Protein AF-A0A2Z5PJZ4-F1 (afdb_monomer)

Organism: NCBI:txid637914

Sequence (82 aa):
MNIIYILIVGLIIGYLFKSSLEKVDLSKPTNLALLLLIFFMGVEAGKVDLNAFSTFVVSMEFSVIVMVTSLLVAVFLGGRFR

Mean predicted aligned error: 14.82 Å

Secondary structure (DSSP, 8-state):
--HHHHHHHHHHHHHHTHHHHTTS-THHHHHHHHHHHHHHHHHHGGGS---HHHHHHHHHHHHHHHHHHHHHHHHHHTTTT-

Foldseek 3Di:
DPVVVVVVVVVVVCVVCVVVCVPDDCPVVVVVVVVVVVVVVVVVCVVPVPPPVVVVVVVVVVVVVVVVVVVVCCCVVVVVVD

pLDDT: mean 77.07, std 12.47, range [48.75, 95.62]

Solvent-accessible surface area (backbone atoms only — not comparable to full-atom values): 4806 Å² total; per-residue (Å²): 130,76,62,63,59,58,52,53,52,52,51,53,52,51,60,75,41,41,84,66,50,77,78,49,76,58,66,59,63,50,51,52,50,50,51,49,46,55,50,48,51,55,55,60,44,61,80,40,94,68,53,65,67,59,54,50,52,54,52,50,55,49,49,52,52,52,51,53,49,52,50,50,50,48,44,68,73,65,54,73,86,110

Structure (mmCIF, N/CA/C/O backbone):
data_AF-A0A2Z5PJZ4-F1
#
_entry.id   AF-A0A2Z5PJZ4-F1
#
loop_
_atom_site.group_PDB
_atom_site.id
_atom_site.type_symbol
_atom_site.label_atom_id
_atom_site.label_alt_id
_atom_site.label_comp_id
_atom_site.label_asym_id
_atom_site.label_entity_id
_atom_site.label_seq_id
_atom_site.pdbx_PDB_ins_code
_atom_site.Cartn_x
_atom_site.Cartn_y
_atom_site.Cartn_z
_atom_site.occupancy
_atom_site.B_iso_or_equiv
_atom_site.auth_seq_id
_atom_site.auth_comp_id
_atom_site.auth_asym_id
_atom_site.auth_atom_id
_atom_site.pdbx_PDB_model_num
ATOM 1 N N . MET A 1 1 ? 20.957 1.433 13.866 1.00 55.62 1 MET A N 1
ATOM 2 C CA . MET A 1 1 ? 20.103 2.502 14.436 1.00 55.62 1 MET A CA 1
ATOM 3 C C . MET A 1 1 ? 19.086 1.836 15.349 1.00 55.62 1 MET A C 1
ATOM 5 O O . MET A 1 1 ? 18.414 0.921 14.892 1.00 55.62 1 MET A O 1
ATOM 9 N N . ASN A 1 2 ? 19.028 2.204 16.633 1.00 72.44 2 ASN A N 1
ATOM 10 C CA . ASN A 1 2 ? 18.163 1.535 17.613 1.00 72.44 2 ASN A CA 1
ATOM 11 C C . ASN A 1 2 ? 16.687 1.878 17.369 1.00 72.44 2 ASN A C 1
ATOM 13 O O . ASN A 1 2 ? 16.131 2.784 17.987 1.00 72.44 2 ASN A O 1
ATOM 17 N N . ILE A 1 3 ? 16.051 1.117 16.478 1.00 77.38 3 ILE A N 1
ATOM 18 C CA . ILE A 1 3 ? 14.623 1.215 16.143 1.00 77.38 3 ILE A CA 1
ATOM 19 C C . ILE A 1 3 ? 13.723 1.048 17.381 1.00 77.38 3 ILE A C 1
ATOM 21 O O . ILE A 1 3 ? 12.618 1.576 17.437 1.00 77.38 3 ILE A O 1
ATOM 25 N N . ILE A 1 4 ? 14.255 0.395 18.418 1.00 86.19 4 ILE A N 1
ATOM 26 C CA . ILE A 1 4 ? 13.640 0.213 19.734 1.00 86.19 4 ILE A CA 1
ATOM 27 C C . ILE A 1 4 ? 13.255 1.552 20.378 1.00 86.19 4 ILE A C 1
ATOM 29 O O . ILE A 1 4 ? 12.158 1.662 20.916 1.00 86.19 4 ILE A O 1
ATOM 33 N N . TYR A 1 5 ? 14.096 2.591 20.290 1.00 85.12 5 TYR A N 1
ATOM 34 C CA . TYR A 1 5 ? 13.760 3.891 20.886 1.00 85.12 5 TYR A CA 1
ATOM 35 C C . TYR A 1 5 ? 12.571 4.552 20.181 1.00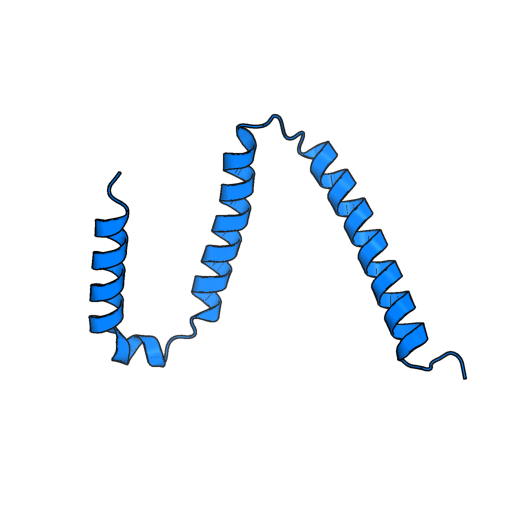 85.12 5 TYR A C 1
ATOM 37 O O . TYR A 1 5 ? 11.700 5.104 20.845 1.00 85.12 5 TYR A O 1
ATOM 45 N N . ILE A 1 6 ? 12.493 4.440 18.851 1.00 81.44 6 ILE A N 1
ATOM 46 C CA . ILE A 1 6 ? 11.382 4.979 18.050 1.00 81.44 6 ILE A CA 1
ATOM 47 C C . ILE A 1 6 ? 10.071 4.273 18.415 1.00 81.44 6 ILE A C 1
ATOM 49 O O . ILE A 1 6 ? 9.047 4.929 18.601 1.00 81.44 6 ILE A O 1
ATOM 53 N N . LEU A 1 7 ? 10.113 2.948 18.584 1.00 82.44 7 LEU A N 1
ATOM 54 C CA . LEU A 1 7 ? 8.949 2.152 18.979 1.00 82.44 7 LEU A CA 1
ATOM 55 C C . LEU A 1 7 ? 8.463 2.500 20.390 1.00 82.44 7 LEU A C 1
ATOM 57 O O . LEU A 1 7 ? 7.264 2.669 20.597 1.00 82.44 7 LEU A O 1
ATOM 61 N N . ILE A 1 8 ? 9.381 2.661 21.347 1.00 89.31 8 ILE A N 1
ATOM 62 C CA . ILE A 1 8 ? 9.042 3.039 22.726 1.00 89.31 8 ILE A CA 1
ATOM 63 C C . ILE A 1 8 ? 8.413 4.435 22.764 1.00 89.31 8 ILE A C 1
ATOM 65 O O . ILE A 1 8 ? 7.388 4.631 23.414 1.00 89.31 8 ILE A O 1
ATOM 69 N N . VAL A 1 9 ? 8.980 5.399 22.036 1.00 89.81 9 VAL A N 1
ATOM 70 C CA . VAL A 1 9 ? 8.432 6.760 21.958 1.00 89.81 9 VAL A CA 1
ATOM 71 C C . VAL A 1 9 ? 7.038 6.752 21.325 1.00 89.81 9 VAL A C 1
ATOM 73 O O . VAL A 1 9 ? 6.118 7.356 21.875 1.00 89.81 9 VAL A O 1
ATOM 76 N N . GLY A 1 10 ? 6.849 6.018 20.224 1.00 84.06 10 GLY A N 1
ATOM 77 C CA . GLY A 1 10 ? 5.543 5.868 19.579 1.00 84.06 10 GLY A CA 1
ATOM 78 C C . GLY A 1 10 ? 4.492 5.239 20.499 1.00 84.06 10 GLY A C 1
ATOM 79 O O . GLY A 1 10 ? 3.358 5.713 20.549 1.00 84.06 10 GLY A O 1
ATOM 80 N N . LEU A 1 11 ? 4.880 4.230 21.285 1.00 85.25 11 LEU A N 1
ATOM 81 C CA . LEU A 1 11 ? 4.009 3.583 22.267 1.00 85.25 11 LEU A CA 1
ATOM 82 C C . LEU A 1 11 ? 3.570 4.558 23.370 1.00 85.25 11 LEU A C 1
ATOM 84 O O . LEU A 1 11 ? 2.386 4.627 23.695 1.00 85.25 11 LEU A O 1
ATOM 88 N N . ILE A 1 12 ? 4.508 5.331 23.927 1.00 89.81 12 ILE A N 1
ATOM 89 C CA . ILE A 1 12 ? 4.228 6.300 24.997 1.00 89.81 12 ILE A CA 1
ATOM 90 C C . ILE A 1 12 ? 3.282 7.395 24.494 1.00 89.81 12 ILE A C 1
ATOM 92 O O . ILE A 1 12 ? 2.303 7.724 25.165 1.00 89.81 12 ILE A O 1
ATOM 96 N N . ILE A 1 13 ? 3.534 7.926 23.295 1.00 86.62 13 ILE A N 1
ATOM 97 C CA . ILE A 1 13 ? 2.677 8.942 22.673 1.00 86.62 13 ILE A CA 1
ATOM 98 C C . ILE A 1 13 ? 1.280 8.368 22.406 1.00 86.62 13 ILE A C 1
ATOM 100 O O . ILE A 1 13 ? 0.283 8.988 22.773 1.00 86.62 13 ILE A O 1
ATOM 104 N N . GLY A 1 14 ? 1.187 7.165 21.835 1.00 82.31 14 GLY A N 1
ATOM 105 C CA . GLY A 1 14 ? -0.096 6.501 21.591 1.00 82.31 14 GLY A CA 1
ATOM 106 C C . GLY A 1 14 ? -0.897 6.262 22.873 1.00 82.31 14 GLY A C 1
ATOM 107 O O . GLY A 1 14 ? -2.114 6.439 22.883 1.00 82.31 14 GLY A O 1
ATOM 108 N N . TYR A 1 15 ? -0.221 5.930 23.976 1.00 84.38 15 TYR A N 1
ATOM 109 C CA . TYR A 1 15 ? -0.859 5.738 25.276 1.00 84.38 15 TYR A CA 1
ATOM 110 C C . TYR A 1 15 ? -1.372 7.054 25.881 1.00 84.38 15 TYR A C 1
ATOM 112 O O . TYR A 1 15 ?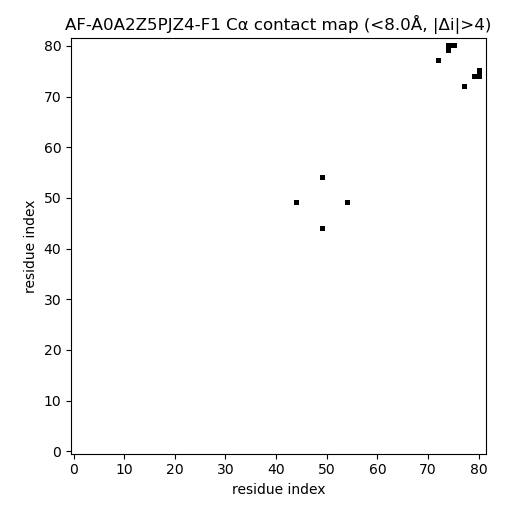 -2.505 7.106 26.357 1.00 84.38 15 TYR A O 1
ATOM 120 N N . LEU A 1 16 ? -0.580 8.131 25.814 1.00 84.69 16 LEU A N 1
ATOM 121 C CA . LEU A 1 16 ? -0.965 9.455 26.321 1.00 84.69 16 LEU A CA 1
ATOM 122 C C . LEU A 1 16 ? -2.155 10.051 25.559 1.00 84.69 16 LEU A C 1
ATOM 124 O O . LEU A 1 16 ? -3.041 10.654 26.161 1.00 84.69 16 LEU A O 1
ATOM 128 N N . PHE A 1 17 ? -2.200 9.853 24.242 1.00 82.62 17 PHE A N 1
ATOM 129 C CA . PHE A 1 17 ? -3.246 10.402 23.377 1.00 82.62 17 PHE A CA 1
ATOM 130 C C . PHE A 1 17 ? -4.395 9.425 23.098 1.00 82.62 17 PHE A C 1
ATOM 132 O O . PHE A 1 17 ? -5.277 9.742 22.297 1.00 82.62 17 PHE A O 1
ATOM 139 N N . LYS A 1 18 ? -4.439 8.275 23.787 1.00 73.69 18 LYS A N 1
ATOM 140 C CA . LYS A 1 18 ? -5.435 7.208 23.589 1.00 73.69 18 LYS A CA 1
ATOM 141 C C . LYS A 1 18 ? -6.879 7.727 23.568 1.00 73.69 18 LYS A C 1
ATOM 143 O O . LYS A 1 18 ? -7.637 7.372 22.676 1.00 73.69 18 LYS A O 1
ATOM 148 N N . SER A 1 19 ? -7.227 8.614 24.504 1.00 72.25 19 SER A N 1
ATOM 149 C CA . SER A 1 19 ? -8.579 9.190 24.636 1.00 72.25 19 SER A CA 1
ATOM 150 C C . SER A 1 19 ? -8.973 10.120 23.474 1.00 72.25 19 SER A C 1
ATOM 152 O O . SER A 1 19 ? -10.142 10.223 23.112 1.00 72.25 19 SER A O 1
ATOM 154 N N . SER A 1 20 ? -7.994 10.783 22.848 1.00 67.06 20 SER A N 1
ATOM 155 C CA . SER A 1 20 ? -8.229 11.678 21.706 1.00 67.06 20 SER A CA 1
ATOM 156 C C . SER A 1 20 ? -8.241 10.913 20.375 1.00 67.06 20 SER A C 1
ATOM 158 O O . SER A 1 20 ? -9.025 11.222 19.482 1.00 67.06 20 SER A O 1
ATOM 160 N N . LEU A 1 21 ? -7.415 9.866 20.264 1.00 65.75 21 LEU A N 1
ATOM 161 C CA . LEU A 1 21 ? -7.282 9.017 19.075 1.00 65.75 21 LEU A CA 1
ATOM 162 C C . LEU A 1 21 ? -8.489 8.103 18.836 1.00 65.75 21 LEU A C 1
ATOM 164 O O . LEU A 1 21 ? -8.754 7.757 17.691 1.00 65.75 21 LEU A O 1
ATOM 168 N N . GLU A 1 22 ? -9.246 7.751 19.877 1.00 64.88 22 GLU A N 1
ATOM 169 C CA . GLU A 1 22 ? -10.424 6.873 19.772 1.00 64.88 22 GLU A CA 1
ATOM 170 C C . GLU A 1 22 ? -11.535 7.453 18.873 1.00 64.88 22 GLU A C 1
ATOM 172 O O . GLU A 1 22 ? -12.345 6.715 18.319 1.00 64.88 22 GLU A O 1
ATOM 177 N N . LYS A 1 23 ? -11.554 8.782 18.692 1.00 67.62 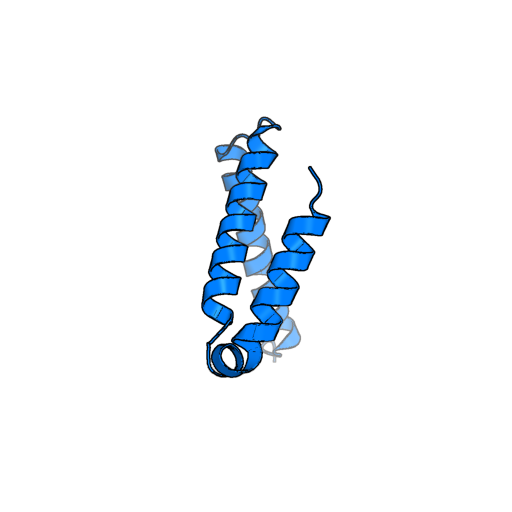23 LYS A N 1
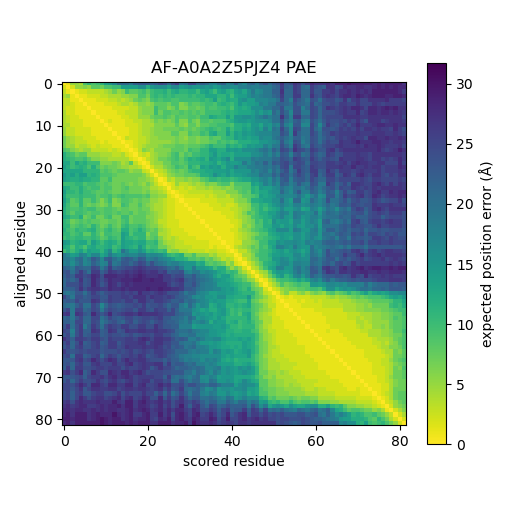ATOM 178 C CA . LYS A 1 23 ? -12.502 9.498 17.818 1.00 67.62 23 LYS A CA 1
ATOM 179 C C . LYS A 1 23 ? -11.923 9.865 16.451 1.00 67.62 23 LYS A C 1
ATOM 181 O O . LYS A 1 23 ? -12.640 10.417 15.617 1.00 67.62 23 LYS A O 1
ATOM 186 N N . VAL A 1 24 ? -10.633 9.622 16.227 1.00 72.06 24 VAL A N 1
ATOM 187 C CA . VAL A 1 24 ? -9.950 9.975 14.981 1.00 72.06 24 VAL A CA 1
ATOM 188 C C . VAL A 1 24 ? -10.019 8.786 14.037 1.00 72.06 24 VAL A C 1
ATOM 190 O O . VAL A 1 24 ? -9.606 7.682 14.377 1.00 72.06 24 VAL A O 1
ATOM 193 N N . ASP A 1 25 ? -10.517 9.020 12.826 1.00 74.62 25 ASP A N 1
ATOM 194 C CA . ASP A 1 25 ? -10.498 8.020 11.765 1.00 74.62 25 ASP A CA 1
ATOM 195 C C . ASP A 1 25 ? -9.049 7.727 11.345 1.00 74.62 25 ASP A C 1
ATOM 197 O O . ASP A 1 25 ? -8.432 8.471 10.575 1.00 74.62 25 ASP A O 1
ATOM 201 N N . LEU A 1 26 ? -8.504 6.631 11.875 1.00 77.31 26 LEU A N 1
ATOM 202 C CA . LEU A 1 26 ? -7.163 6.149 11.555 1.00 77.31 26 LEU A CA 1
ATOM 203 C C . LEU A 1 26 ? -7.030 5.681 10.098 1.00 77.31 26 LEU A C 1
ATOM 205 O O . LEU A 1 26 ? -5.908 5.567 9.608 1.00 77.31 26 LEU A O 1
ATOM 209 N N . SER A 1 27 ? -8.129 5.491 9.363 1.00 79.38 27 SER A N 1
ATOM 210 C CA . SER A 1 27 ? -8.089 5.025 7.971 1.00 79.38 27 SER A CA 1
ATOM 211 C C . SER A 1 27 ? -7.292 5.970 7.072 1.00 79.38 27 SER A C 1
ATOM 213 O O . SER A 1 27 ? -6.543 5.524 6.204 1.00 79.38 27 SER A O 1
ATOM 215 N N . LYS A 1 28 ? -7.398 7.286 7.300 1.00 82.31 28 LYS A N 1
ATOM 216 C CA . LYS A 1 28 ? -6.677 8.305 6.520 1.00 82.31 28 LYS A CA 1
ATOM 217 C C . LYS A 1 28 ? -5.157 8.261 6.733 1.00 82.31 28 LYS A C 1
ATOM 219 O O . LYS A 1 28 ? -4.446 8.111 5.738 1.00 82.31 28 LYS A O 1
ATOM 224 N N . PRO A 1 29 ? -4.626 8.373 7.968 1.00 82.69 29 PRO A N 1
ATOM 225 C CA . PRO A 1 29 ? -3.186 8.284 8.198 1.00 82.69 29 PRO A CA 1
ATOM 226 C C . PRO A 1 29 ? -2.620 6.902 7.854 1.00 82.69 29 PRO A C 1
ATOM 228 O O . PRO A 1 29 ? -1.510 6.831 7.334 1.00 82.69 29 PRO A O 1
ATOM 231 N N . THR A 1 30 ? -3.378 5.817 8.049 1.00 82.06 30 THR A N 1
ATOM 232 C CA . THR A 1 30 ? -2.950 4.471 7.644 1.00 82.06 30 THR A CA 1
ATOM 233 C C . THR A 1 30 ? -2.843 4.343 6.128 1.00 82.06 30 THR A C 1
ATOM 235 O O . THR A 1 30 ? -1.812 3.888 5.644 1.00 82.06 30 THR A O 1
ATOM 238 N N . ASN A 1 31 ? -3.834 4.802 5.356 1.00 81.31 31 ASN A N 1
ATOM 239 C CA . ASN A 1 31 ? -3.742 4.792 3.892 1.00 81.31 31 ASN A CA 1
ATOM 240 C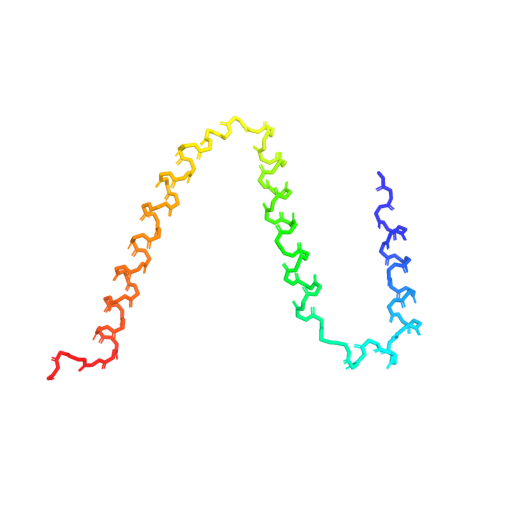 C . ASN A 1 31 ? -2.585 5.654 3.378 1.00 81.31 31 ASN A C 1
ATOM 242 O O . ASN A 1 31 ? -1.891 5.256 2.447 1.00 81.31 31 ASN A O 1
ATOM 246 N N . LEU A 1 32 ? -2.340 6.809 4.000 1.00 85.69 32 LEU A N 1
ATOM 247 C CA . LEU A 1 32 ? -1.212 7.669 3.649 1.00 85.69 32 LEU A CA 1
ATOM 248 C C . LEU A 1 32 ? 0.135 6.992 3.953 1.00 85.69 32 LEU A C 1
ATOM 250 O O . LEU A 1 32 ? 1.043 7.040 3.126 1.00 85.69 32 LEU A O 1
ATOM 254 N N . ALA A 1 33 ? 0.245 6.308 5.095 1.00 85.00 33 ALA A N 1
ATOM 255 C CA . ALA A 1 33 ? 1.417 5.510 5.443 1.00 85.00 33 ALA A CA 1
ATOM 256 C C . ALA A 1 33 ? 1.620 4.331 4.480 1.00 85.00 33 ALA A C 1
ATOM 258 O O . ALA A 1 33 ? 2.749 4.077 4.076 1.00 85.00 33 ALA A O 1
ATOM 259 N N . LEU A 1 34 ? 0.548 3.650 4.063 1.00 80.25 34 LEU A N 1
ATOM 260 C CA . LEU A 1 34 ? 0.609 2.575 3.068 1.00 80.25 34 LEU A CA 1
ATOM 261 C C . LEU A 1 34 ? 1.066 3.092 1.700 1.00 80.25 34 LEU A C 1
ATOM 263 O O . LEU A 1 34 ? 1.891 2.456 1.054 1.00 80.25 34 LEU A O 1
ATOM 267 N N . LEU A 1 35 ? 0.583 4.261 1.277 1.00 79.75 35 LEU A N 1
ATOM 268 C CA . LEU A 1 35 ? 0.979 4.880 0.013 1.00 79.75 35 LEU A CA 1
ATOM 269 C C . LEU A 1 35 ? 2.458 5.290 0.041 1.00 79.75 35 LEU A C 1
ATOM 271 O O . LEU A 1 35 ? 3.198 4.991 -0.896 1.00 79.75 35 LEU A O 1
ATOM 275 N N . LEU A 1 36 ? 2.909 5.886 1.149 1.00 76.69 36 LEU A N 1
ATOM 276 C CA . LEU A 1 36 ? 4.324 6.175 1.392 1.00 76.69 36 LEU A CA 1
ATOM 277 C C . LEU A 1 36 ? 5.172 4.903 1.441 1.00 76.69 36 LEU A C 1
ATOM 279 O O . LEU A 1 36 ? 6.271 4.902 0.904 1.00 76.69 36 LEU A O 1
ATOM 283 N N . LEU A 1 37 ? 4.676 3.818 2.036 1.00 77.00 37 LEU A N 1
ATOM 284 C CA . LEU A 1 37 ? 5.383 2.541 2.111 1.00 77.00 37 LEU A CA 1
ATOM 285 C C . LEU A 1 37 ? 5.524 1.899 0.731 1.00 77.00 37 LEU A C 1
ATOM 287 O O . LEU A 1 37 ? 6.617 1.472 0.391 1.00 77.00 37 LEU A O 1
ATOM 291 N N . ILE A 1 38 ? 4.471 1.879 -0.090 1.00 74.69 38 ILE A N 1
ATOM 292 C CA . ILE A 1 38 ? 4.540 1.386 -1.476 1.00 74.69 38 ILE A CA 1
ATOM 293 C C . ILE A 1 38 ? 5.527 2.231 -2.288 1.00 74.69 38 ILE A C 1
ATOM 295 O O . ILE A 1 38 ? 6.349 1.686 -3.024 1.00 74.69 38 ILE A O 1
ATOM 299 N N . PHE A 1 39 ? 5.492 3.555 -2.120 1.00 72.44 39 PHE A N 1
ATOM 300 C CA . PHE A 1 39 ? 6.424 4.460 -2.785 1.00 72.44 39 PHE A CA 1
ATOM 301 C C . PHE A 1 39 ? 7.868 4.220 -2.332 1.00 72.44 39 PHE A C 1
ATOM 303 O O . PHE A 1 39 ? 8.742 4.027 -3.170 1.00 72.44 39 PHE A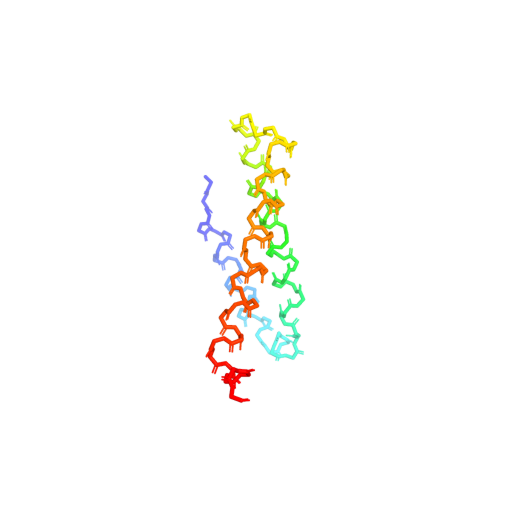 O 1
ATOM 310 N N . PHE A 1 40 ? 8.128 4.162 -1.023 1.00 69.94 40 PHE A N 1
ATOM 311 C CA . PHE A 1 40 ? 9.463 3.916 -0.479 1.00 69.94 40 PHE A CA 1
ATOM 312 C C . PHE A 1 40 ? 9.976 2.514 -0.773 1.00 69.94 40 PHE A C 1
ATOM 314 O O . PHE A 1 40 ? 11.158 2.370 -1.045 1.00 69.94 40 PHE A O 1
ATOM 321 N N . MET A 1 41 ? 9.113 1.503 -0.806 1.00 68.44 41 MET A N 1
ATOM 322 C CA . MET A 1 41 ? 9.481 0.163 -1.253 1.00 68.44 41 MET A CA 1
ATOM 323 C C . MET A 1 41 ? 9.860 0.176 -2.739 1.00 68.44 41 MET A C 1
ATOM 325 O O . MET A 1 41 ? 10.836 -0.460 -3.118 1.00 68.44 41 MET A O 1
ATOM 329 N N . GLY A 1 42 ? 9.167 0.962 -3.571 1.00 59.88 42 GLY A N 1
ATOM 330 C CA . GLY A 1 42 ? 9.566 1.227 -4.958 1.00 59.88 42 GLY A CA 1
ATOM 331 C C . GLY A 1 42 ? 10.886 2.004 -5.090 1.00 59.88 42 GLY A C 1
ATOM 332 O O . GLY A 1 42 ? 11.666 1.729 -5.996 1.00 59.88 42 GLY A O 1
ATOM 333 N N . VAL A 1 43 ? 11.172 2.935 -4.173 1.00 55.72 43 VAL A N 1
ATOM 334 C CA . VAL A 1 43 ? 12.423 3.721 -4.122 1.00 55.72 43 VAL A CA 1
ATOM 335 C C . VAL A 1 43 ? 13.603 2.885 -3.619 1.00 55.72 43 VAL A C 1
ATOM 337 O O . VAL A 1 43 ? 14.704 2.985 -4.151 1.00 55.72 43 VAL A O 1
ATOM 340 N N . GLU A 1 44 ? 13.391 2.029 -2.623 1.00 54.62 44 GLU A N 1
ATOM 341 C CA . GLU A 1 44 ? 14.397 1.101 -2.104 1.00 54.62 44 GLU A CA 1
ATOM 342 C C . GLU A 1 44 ? 14.669 -0.024 -3.110 1.00 54.62 44 GLU A C 1
ATOM 344 O O . GLU A 1 44 ? 15.817 -0.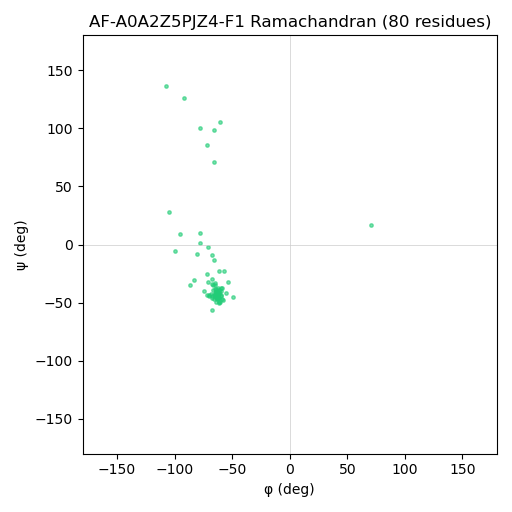429 -3.297 1.00 54.62 44 GLU A O 1
ATOM 349 N N . ALA A 1 45 ? 13.645 -0.422 -3.871 1.00 51.44 45 ALA A N 1
ATOM 350 C CA . ALA A 1 45 ? 13.799 -1.248 -5.057 1.00 51.44 45 ALA A CA 1
ATOM 351 C C . ALA A 1 45 ? 14.531 -0.537 -6.211 1.00 51.44 45 ALA A C 1
ATOM 353 O O . ALA A 1 45 ? 14.947 -1.218 -7.134 1.00 51.44 45 ALA A O 1
ATOM 354 N N . GLY A 1 46 ? 14.789 0.775 -6.130 1.00 48.75 46 GLY A N 1
ATOM 355 C CA . GLY A 1 46 ? 15.737 1.498 -6.988 1.00 48.75 46 GLY A CA 1
ATOM 356 C C . GLY A 1 46 ? 17.217 1.182 -6.709 1.00 48.75 46 GLY A C 1
ATOM 357 O O . GLY A 1 46 ? 18.090 1.692 -7.405 1.00 48.75 46 GLY A O 1
ATOM 358 N N . LYS A 1 47 ? 17.527 0.336 -5.711 1.00 52.25 47 LYS A N 1
ATOM 359 C CA . LYS A 1 47 ? 18.828 -0.361 -5.607 1.00 52.25 47 LYS A CA 1
ATOM 360 C C . LYS A 1 47 ? 18.922 -1.597 -6.508 1.00 52.25 47 LYS A C 1
ATOM 362 O O . LYS A 1 47 ? 19.995 -2.183 -6.623 1.00 52.25 47 LYS A O 1
ATOM 367 N N . VAL A 1 48 ? 17.815 -1.993 -7.124 1.00 56.12 48 VAL A N 1
ATOM 368 C CA . VAL A 1 48 ? 17.761 -2.920 -8.251 1.00 56.12 48 VAL A CA 1
ATOM 369 C C . VAL A 1 48 ? 17.418 -2.058 -9.464 1.00 56.12 48 VAL A C 1
ATOM 371 O O . VAL A 1 48 ? 16.573 -1.176 -9.353 1.00 56.12 48 VAL A O 1
ATOM 374 N N . ASP A 1 49 ? 18.068 -2.257 -10.609 1.00 56.91 49 ASP A N 1
ATOM 375 C CA . ASP A 1 49 ? 17.751 -1.540 -11.853 1.00 56.91 49 ASP A CA 1
ATOM 376 C C . ASP A 1 49 ? 16.345 -1.925 -12.358 1.00 56.91 49 ASP A C 1
ATOM 378 O O . ASP A 1 49 ? 16.169 -2.661 -13.331 1.00 56.91 49 ASP A O 1
ATOM 382 N N . LEU A 1 50 ? 15.298 -1.482 -11.663 1.00 55.88 50 LEU A N 1
ATOM 383 C CA . LEU A 1 50 ? 13.922 -1.683 -12.068 1.00 55.88 50 LEU A CA 1
ATOM 384 C C . LEU A 1 50 ? 13.610 -0.677 -13.165 1.00 55.88 50 LEU A C 1
ATOM 386 O O . LEU A 1 50 ? 13.328 0.496 -12.922 1.00 55.88 50 LEU A O 1
ATOM 390 N N . ASN A 1 51 ? 13.648 -1.161 -14.402 1.00 71.94 51 ASN A N 1
ATOM 391 C CA . ASN A 1 51 ? 13.161 -0.412 -15.545 1.00 71.94 51 ASN A CA 1
ATOM 392 C C . ASN A 1 51 ? 11.662 -0.121 -15.350 1.00 71.94 51 ASN A C 1
ATOM 394 O O . ASN A 1 51 ? 10.827 -1.013 -15.506 1.00 71.94 51 ASN A O 1
ATOM 398 N N . ALA A 1 52 ? 11.325 1.131 -15.025 1.00 66.88 52 ALA A N 1
ATOM 399 C CA . ALA A 1 52 ? 9.956 1.571 -14.753 1.00 66.88 52 ALA A CA 1
ATOM 400 C C . ALA A 1 52 ? 8.978 1.222 -15.888 1.00 66.88 52 ALA A C 1
ATOM 402 O O . ALA A 1 52 ? 7.819 0.905 -15.627 1.00 66.88 52 ALA A O 1
ATOM 403 N N . PHE A 1 53 ? 9.454 1.218 -17.137 1.00 74.00 53 PHE A N 1
ATOM 404 C CA . PHE A 1 53 ? 8.659 0.816 -18.292 1.00 74.00 53 PHE A CA 1
ATOM 405 C C . PHE A 1 53 ? 8.334 -0.684 -18.269 1.00 74.00 53 PHE A C 1
ATOM 407 O O . PHE A 1 53 ? 7.190 -1.064 -18.492 1.00 74.00 53 PHE A O 1
ATOM 414 N N . SER A 1 54 ? 9.307 -1.532 -17.922 1.00 74.94 54 SER A N 1
ATOM 415 C CA . SER A 1 54 ? 9.096 -2.979 -17.764 1.00 74.94 54 SER A CA 1
ATOM 416 C C . SER A 1 54 ? 8.097 -3.275 -16.643 1.00 74.94 54 SER A C 1
ATOM 418 O O . SER A 1 54 ? 7.134 -4.013 -16.836 1.00 74.94 54 SER A O 1
ATOM 420 N N . THR A 1 55 ? 8.257 -2.622 -15.491 1.00 76.50 55 THR A N 1
ATOM 421 C CA . THR A 1 55 ? 7.335 -2.770 -14.356 1.00 76.50 55 THR A CA 1
ATOM 422 C C . THR A 1 55 ? 5.917 -2.315 -14.712 1.00 76.50 55 THR A C 1
ATOM 424 O O . THR A 1 55 ? 4.940 -2.974 -14.352 1.00 76.50 55 THR A O 1
ATOM 427 N N . PHE A 1 56 ? 5.783 -1.215 -15.457 1.00 73.19 56 PHE A N 1
ATOM 428 C CA . PHE A 1 56 ? 4.493 -0.747 -15.958 1.00 73.19 56 PHE A CA 1
ATOM 429 C C . PHE A 1 56 ? 3.836 -1.771 -16.895 1.00 73.19 56 PHE A C 1
ATOM 431 O O . PHE A 1 56 ? 2.673 -2.109 -16.699 1.00 73.19 56 PHE A O 1
ATOM 438 N N . VAL A 1 57 ? 4.583 -2.332 -17.848 1.00 83.00 57 VAL A N 1
ATOM 439 C CA . VAL A 1 57 ? 4.067 -3.360 -18.766 1.00 83.00 57 VAL A CA 1
ATOM 440 C C . VAL A 1 57 ? 3.610 -4.607 -18.002 1.00 83.00 57 VAL A C 1
ATOM 442 O O . VAL A 1 57 ? 2.468 -5.030 -18.165 1.00 83.00 57 VAL A O 1
ATOM 445 N N . VAL A 1 58 ? 4.437 -5.136 -17.095 1.00 82.19 58 VAL A N 1
ATOM 446 C CA . VAL A 1 58 ? 4.102 -6.333 -16.299 1.00 82.19 58 VAL A CA 1
ATOM 447 C C . VAL A 1 58 ? 2.879 -6.094 -15.408 1.00 82.19 58 VAL A C 1
ATOM 449 O O . VAL A 1 58 ? 1.992 -6.942 -15.318 1.00 82.19 58 VAL A O 1
ATOM 452 N N . SER A 1 59 ? 2.789 -4.929 -14.760 1.00 75.06 59 SER A N 1
ATOM 453 C CA . SER A 1 59 ? 1.619 -4.585 -13.941 1.00 75.06 59 SER A CA 1
ATOM 454 C C . SER A 1 59 ? 0.344 -4.414 -14.773 1.00 75.06 59 SER A C 1
ATOM 456 O O . SER A 1 59 ? -0.735 -4.805 -14.322 1.00 75.06 59 SER A O 1
ATOM 458 N N . MET A 1 60 ? 0.453 -3.896 -15.998 1.00 88.62 60 MET A N 1
ATOM 459 C CA . MET A 1 60 ? -0.672 -3.776 -16.921 1.00 88.62 60 MET A CA 1
ATOM 460 C C . MET A 1 60 ? -1.166 -5.151 -17.383 1.00 88.62 60 MET A C 1
ATOM 462 O O . MET A 1 60 ? -2.366 -5.412 -17.314 1.00 88.62 60 MET A O 1
ATOM 466 N N . GLU A 1 61 ? -0.263 -6.058 -17.761 1.00 91.12 61 GLU A N 1
ATOM 467 C CA . GLU A 1 61 ? -0.598 -7.449 -18.095 1.00 91.12 61 GLU A CA 1
ATOM 468 C C . GLU A 1 61 ? -1.296 -8.155 -16.929 1.00 91.12 61 GLU A C 1
ATOM 470 O O . GLU A 1 61 ? -2.366 -8.748 -17.093 1.00 91.12 61 GLU A O 1
ATOM 475 N N . PHE A 1 62 ? -0.737 -8.023 -15.725 1.00 90.81 62 PHE A N 1
ATOM 476 C CA . PHE A 1 62 ? -1.305 -8.620 -14.522 1.00 90.81 62 PHE A CA 1
ATOM 477 C C . PHE A 1 62 ? -2.706 -8.072 -14.214 1.00 90.81 62 PHE A C 1
ATOM 479 O O . PHE A 1 62 ? -3.617 -8.835 -13.897 1.00 90.81 62 PHE A O 1
ATOM 486 N N . SER A 1 63 ? -2.911 -6.763 -14.372 1.00 91.38 63 SER A N 1
ATOM 487 C CA . SER A 1 63 ? -4.212 -6.113 -14.188 1.00 91.38 63 SER A CA 1
ATOM 488 C C . SER A 1 63 ? -5.280 -6.667 -15.138 1.00 91.38 63 SER A C 1
ATOM 490 O O . SER A 1 63 ? -6.392 -6.983 -14.705 1.00 91.38 63 SER A O 1
ATOM 492 N N . VAL A 1 64 ? -4.939 -6.871 -16.417 1.00 95.62 64 VAL A N 1
ATOM 493 C CA . VAL A 1 64 ? -5.858 -7.477 -17.395 1.00 95.62 64 VAL A CA 1
ATOM 494 C C . VAL A 1 64 ? -6.206 -8.912 -17.003 1.00 95.62 64 VAL A C 1
ATOM 496 O O . VAL A 1 64 ? -7.385 -9.269 -16.995 1.00 95.62 64 VAL A O 1
ATOM 499 N N . ILE A 1 65 ? -5.214 -9.721 -16.619 1.00 95.44 65 ILE A N 1
ATOM 500 C CA . ILE A 1 65 ? -5.435 -11.107 -16.180 1.00 95.44 65 ILE A CA 1
ATOM 501 C C . ILE A 1 65 ? -6.375 -11.144 -14.973 1.00 95.44 65 ILE A C 1
ATOM 503 O O . ILE A 1 65 ? -7.333 -11.919 -14.963 1.00 95.44 65 ILE A O 1
ATOM 507 N N . VAL A 1 66 ? -6.145 -10.292 -13.974 1.00 94.44 66 VAL A N 1
ATOM 508 C CA . VAL A 1 66 ? -6.979 -10.222 -12.769 1.00 94.44 66 VAL A CA 1
ATOM 509 C C . VAL A 1 66 ? -8.401 -9.785 -13.105 1.00 94.44 66 VAL A C 1
ATOM 511 O O . VAL A 1 66 ? -9.346 -10.389 -12.597 1.00 94.44 66 VAL A O 1
ATOM 514 N N . MET A 1 67 ? -8.583 -8.794 -13.982 1.00 93.31 67 MET A N 1
ATOM 515 C CA . MET A 1 67 ? -9.913 -8.360 -14.419 1.00 93.31 67 MET A CA 1
ATOM 516 C C . MET A 1 67 ? -10.672 -9.481 -15.129 1.00 93.31 67 MET A C 1
ATOM 518 O O . MET A 1 67 ? -11.805 -9.782 -14.755 1.00 93.31 67 MET A O 1
ATOM 522 N N . VAL A 1 68 ? -10.046 -10.139 -16.108 1.00 95.62 68 VAL A N 1
ATOM 523 C CA . VAL A 1 68 ? -10.665 -11.249 -16.849 1.00 95.62 68 VAL A CA 1
ATOM 524 C C . VAL A 1 68 ? -10.994 -12.403 -15.911 1.00 95.62 68 VAL A C 1
ATOM 526 O O . VAL A 1 68 ? -12.110 -12.914 -15.933 1.00 95.62 68 VAL A O 1
ATOM 529 N N . THR A 1 69 ? -10.060 -12.776 -15.038 1.00 93.00 69 THR A N 1
ATOM 530 C CA . THR A 1 69 ? -10.262 -13.857 -14.067 1.00 93.00 69 THR A CA 1
ATOM 531 C C . THR A 1 69 ? -11.400 -13.527 -13.110 1.00 93.00 69 THR A C 1
ATOM 533 O O . THR A 1 69 ? -12.270 -14.361 -12.888 1.00 93.00 69 THR A O 1
ATOM 536 N N . SER A 1 70 ? -11.455 -12.298 -12.595 1.00 89.81 70 SER A N 1
ATOM 537 C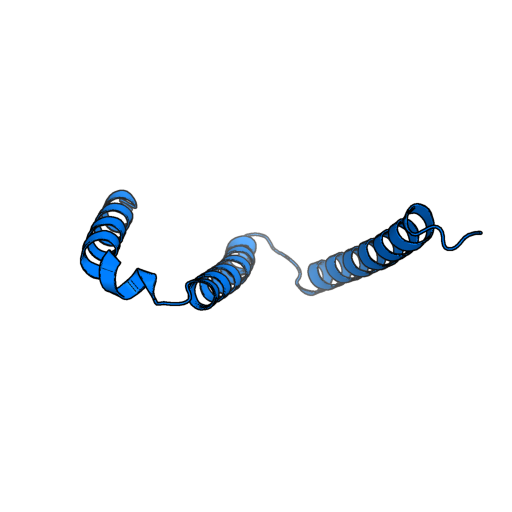 CA . SER A 1 70 ? -12.528 -11.854 -11.702 1.00 89.81 70 SER A CA 1
ATOM 538 C C . SER A 1 70 ? -13.888 -11.878 -12.394 1.00 89.81 70 SER A C 1
ATOM 540 O O . SER A 1 70 ? -14.864 -12.334 -11.803 1.00 89.81 70 SER A O 1
ATOM 542 N N . LEU A 1 71 ? -13.959 -11.451 -13.659 1.00 92.25 71 LEU A N 1
ATOM 543 C CA . LEU A 1 71 ? -15.181 -11.523 -14.461 1.00 92.25 71 LEU A CA 1
ATOM 544 C C . LEU A 1 71 ? -15.605 -12.972 -14.720 1.00 92.25 71 LEU A C 1
ATOM 546 O O . LEU A 1 71 ? -16.775 -13.297 -14.540 1.00 92.25 71 LEU A O 1
ATOM 550 N N . LEU A 1 72 ? -14.671 -13.853 -15.087 1.00 91.19 72 LEU A N 1
ATOM 551 C CA . LEU A 1 72 ? -14.949 -15.277 -15.282 1.00 91.19 72 LEU A CA 1
ATOM 552 C C . LEU A 1 72 ? -15.466 -15.911 -13.993 1.00 91.19 72 LEU A C 1
ATOM 554 O O . LEU A 1 72 ? -16.511 -16.552 -14.004 1.00 91.19 72 LEU A O 1
ATOM 558 N N . VAL A 1 73 ? -14.783 -15.683 -12.873 1.00 90.69 73 VAL A N 1
ATOM 559 C CA . VAL A 1 73 ? -15.188 -16.183 -11.556 1.00 90.69 73 VAL A CA 1
ATOM 560 C C . VAL A 1 73 ? -16.572 -15.656 -11.179 1.00 90.69 73 VAL A C 1
ATOM 562 O O . VAL A 1 73 ? -17.419 -16.437 -10.754 1.00 90.69 73 VAL A O 1
ATOM 565 N N . ALA A 1 74 ? -16.845 -14.367 -11.391 1.00 88.62 74 ALA A N 1
ATOM 566 C CA . ALA A 1 74 ? -18.156 -13.780 -11.133 1.00 88.62 74 ALA A CA 1
ATOM 567 C C . ALA A 1 74 ? -19.257 -14.396 -12.010 1.00 88.62 74 ALA A C 1
ATOM 569 O O . ALA A 1 74 ? -20.367 -14.614 -11.534 1.00 88.62 74 ALA A O 1
ATOM 570 N N . VAL A 1 75 ? -18.964 -14.717 -13.271 1.00 87.75 75 VAL A N 1
ATOM 571 C CA . VAL A 1 75 ? -19.917 -15.362 -14.184 1.00 87.75 75 VAL A CA 1
ATOM 572 C C . VAL A 1 75 ? -20.156 -16.830 -13.809 1.00 87.75 75 VAL A C 1
ATOM 574 O O . VAL A 1 75 ? -21.310 -17.259 -13.768 1.00 87.75 75 VAL A O 1
ATOM 577 N N . PHE A 1 76 ? -19.101 -17.585 -13.488 1.00 85.44 76 PHE A N 1
ATOM 578 C CA . PHE A 1 76 ? -19.194 -18.999 -13.109 1.00 85.44 76 PHE A CA 1
ATOM 579 C C . PHE A 1 76 ? -19.845 -19.204 -11.735 1.00 85.44 76 PHE A C 1
ATOM 581 O O . PHE A 1 76 ? -20.704 -20.071 -11.597 1.00 85.44 76 PHE A O 1
ATOM 588 N N . LEU A 1 77 ? -19.479 -18.408 -10.725 1.00 83.31 77 LEU A N 1
ATOM 589 C CA . LEU A 1 77 ? -20.041 -18.511 -9.371 1.00 83.31 77 LEU A CA 1
ATOM 590 C C . LEU A 1 77 ? -21.374 -17.768 -9.224 1.00 83.31 77 LEU A C 1
ATOM 592 O O . LEU A 1 77 ? -22.226 -18.193 -8.451 1.00 83.31 77 LEU A O 1
ATOM 596 N N . GLY A 1 78 ? -21.578 -16.679 -9.969 1.00 71.56 78 GLY A N 1
ATOM 597 C CA . GLY A 1 78 ? -22.803 -15.873 -9.940 1.00 71.56 78 GLY A CA 1
ATOM 598 C C . GLY A 1 78 ? -23.983 -16.473 -10.710 1.00 71.56 78 GLY A C 1
ATOM 599 O O . GLY A 1 78 ? -25.042 -15.855 -10.769 1.00 71.56 78 GLY A O 1
ATOM 600 N N . GLY A 1 79 ? -23.826 -17.659 -11.310 1.00 63.22 79 GLY A N 1
ATOM 601 C CA . GLY A 1 79 ? -24.935 -18.440 -11.869 1.00 63.22 79 GLY A CA 1
ATOM 602 C C . GLY A 1 79 ? -25.574 -17.874 -13.140 1.00 63.22 79 GLY A C 1
ATOM 603 O O . GLY A 1 79 ? -26.662 -18.305 -13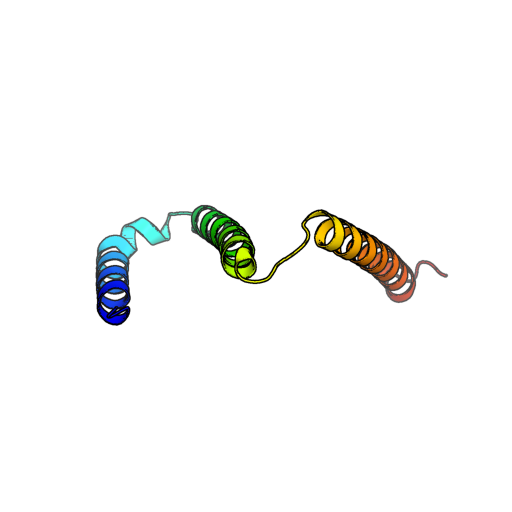.507 1.00 63.22 79 GLY A O 1
ATOM 604 N N . ARG A 1 80 ? -24.917 -16.944 -13.847 1.00 58.00 80 ARG A N 1
ATOM 605 C CA . ARG A 1 80 ? -25.479 -16.270 -15.037 1.00 58.00 80 ARG A CA 1
ATOM 606 C C . ARG A 1 80 ? -25.438 -17.118 -16.327 1.00 58.00 80 ARG A C 1
ATOM 608 O O . ARG A 1 80 ? -25.703 -16.601 -17.405 1.00 58.00 80 ARG A O 1
ATOM 615 N N . PHE A 1 81 ? -25.101 -18.404 -16.203 1.00 56.97 81 PHE A N 1
ATOM 616 C CA . PHE A 1 81 ? -25.154 -19.432 -17.255 1.00 56.97 81 PHE A CA 1
ATOM 617 C C . PHE A 1 81 ? -26.349 -20.396 -17.078 1.00 56.97 81 PHE A C 1
ATOM 619 O O . PHE A 1 81 ? -26.287 -21.557 -17.486 1.00 56.97 81 PHE A O 1
ATOM 626 N N . ARG A 1 82 ? -27.437 -19.928 -16.457 1.00 49.84 82 ARG A N 1
ATOM 627 C CA . ARG A 1 82 ? -28.765 -20.546 -16.536 1.00 49.84 82 ARG A CA 1
ATOM 628 C C . ARG A 1 82 ? -29.722 -19.630 -17.279 1.00 49.84 82 ARG A C 1
ATOM 630 O O . ARG A 1 82 ? -29.696 -18.417 -16.979 1.00 49.84 82 ARG A O 1
#

Radius of gyration: 21.09 Å; Cα contacts (8 Å, |Δi|>4): 6; chains: 1; bounding box: 49×32×45 Å